Protein AF-A0A8X6IBF6-F1 (afdb_monomer_lite)

Foldseek 3Di:
DQDADPDDDDRPGDPPVVVVCVVPVCPVVVLVVVLVVPPQDDPPPPDPVVRVVSSVVSVVLVVVVVVCVVVVNPDDSVRSVVVVVD

InterPro domains:
  IPR029526 PiggyBac transposable element-derived protein [PF13843] (2-65)

Structure (mmCIF, N/CA/C/O backbone):
data_AF-A0A8X6IBF6-F1
#
_entry.id   AF-A0A8X6IBF6-F1
#
loop_
_atom_site.group_PDB
_atom_site.id
_atom_site.type_symbol
_atom_site.label_atom_id
_atom_site.label_alt_id
_atom_site.label_comp_id
_atom_site.label_asym_id
_atom_site.label_entity_id
_atom_site.label_seq_id
_atom_site.pdbx_PDB_ins_code
_atom_site.Cartn_x
_atom_site.Cartn_y
_atom_site.Cartn_z
_atom_site.occupancy
_atom_site.B_iso_or_equiv
_atom_site.auth_seq_id
_atom_site.auth_comp_id
_atom_site.auth_asym_id
_atom_site.auth_atom_id
_atom_site.pdbx_PDB_model_num
ATOM 1 N N . MET A 1 1 ? 10.128 -8.986 -23.228 1.00 44.31 1 MET A N 1
ATOM 2 C CA . MET A 1 1 ? 8.655 -8.997 -23.330 1.00 44.31 1 MET A CA 1
ATOM 3 C C . MET A 1 1 ? 8.232 -7.889 -24.276 1.00 44.31 1 MET A C 1
ATOM 5 O O . MET A 1 1 ? 8.398 -6.718 -23.951 1.00 44.31 1 MET A O 1
ATOM 9 N N . GLU A 1 2 ? 7.798 -8.265 -25.477 1.00 44.88 2 GLU A N 1
ATOM 10 C CA . GLU A 1 2 ? 7.329 -7.340 -26.511 1.00 44.88 2 GLU A CA 1
ATOM 11 C C . GLU A 1 2 ? 5.863 -6.987 -26.254 1.00 44.88 2 GLU A C 1
ATOM 13 O O . GLU A 1 2 ? 4.990 -7.851 -26.305 1.00 44.88 2 GLU A O 1
ATOM 18 N N . VAL A 1 3 ? 5.579 -5.717 -25.970 1.00 55.53 3 VAL A N 1
ATOM 19 C CA . VAL A 1 3 ? 4.201 -5.229 -25.856 1.00 55.53 3 VAL A CA 1
ATOM 20 C C . VAL A 1 3 ? 3.796 -4.655 -27.213 1.00 55.53 3 VAL A C 1
ATOM 22 O O . VAL A 1 3 ? 4.217 -3.556 -27.575 1.00 55.53 3 VAL A O 1
ATOM 25 N N . LYS A 1 4 ? 3.004 -5.412 -27.983 1.00 44.81 4 LYS A N 1
ATOM 26 C CA . LYS A 1 4 ? 2.458 -4.971 -29.278 1.00 44.81 4 LYS A CA 1
ATOM 27 C C . LYS A 1 4 ? 1.369 -3.914 -29.065 1.00 44.81 4 LYS A C 1
ATOM 29 O O . LYS A 1 4 ? 0.447 -4.113 -28.278 1.00 44.81 4 LYS A O 1
ATOM 34 N N . ALA A 1 5 ? 1.460 -2.796 -29.782 1.00 50.06 5 ALA A N 1
ATOM 35 C CA . ALA A 1 5 ? 0.400 -1.791 -29.835 1.00 50.06 5 ALA A CA 1
ATOM 36 C C . ALA A 1 5 ? -0.704 -2.214 -30.825 1.00 50.06 5 ALA A C 1
ATOM 38 O O . ALA A 1 5 ? -0.418 -2.825 -31.855 1.00 50.06 5 ALA A O 1
ATOM 39 N N . LYS A 1 6 ? -1.970 -1.884 -30.530 1.00 56.56 6 LYS A N 1
ATOM 40 C CA . LYS A 1 6 ? -3.092 -2.098 -31.458 1.00 56.56 6 LYS A CA 1
ATOM 41 C C . LYS A 1 6 ? -3.118 -1.010 -32.546 1.00 56.56 6 LYS A C 1
ATOM 43 O O . LYS A 1 6 ? -3.289 0.159 -32.229 1.00 56.56 6 LYS A O 1
ATOM 48 N N . LYS A 1 7 ? -3.073 -1.498 -33.795 1.00 50.94 7 LYS A N 1
ATOM 49 C CA . LYS A 1 7 ? -3.489 -0.918 -35.091 1.00 50.94 7 LYS A CA 1
ATOM 50 C C . LYS A 1 7 ? -2.628 0.225 -35.672 1.00 50.94 7 LYS A C 1
ATOM 52 O O . LYS A 1 7 ? -2.660 1.344 -35.181 1.00 50.94 7 LYS A O 1
ATOM 57 N N . GLY A 1 8 ? -1.938 -0.082 -36.782 1.00 44.34 8 GLY A N 1
ATOM 58 C CA . GLY A 1 8 ? -1.283 0.880 -37.684 1.00 44.34 8 GLY A CA 1
ATOM 59 C C . GLY A 1 8 ? 0.186 0.566 -38.012 1.00 44.34 8 GLY A C 1
ATOM 60 O O . GLY A 1 8 ? 1.073 1.188 -37.442 1.00 44.34 8 GLY A O 1
ATOM 61 N N . ASP A 1 9 ? 0.426 -0.417 -38.886 1.00 52.53 9 ASP A N 1
ATOM 62 C CA . ASP A 1 9 ? 1.558 -0.601 -39.831 1.00 52.53 9 ASP A CA 1
ATOM 63 C C . ASP A 1 9 ? 3.015 -0.214 -39.506 1.00 52.53 9 ASP A C 1
ATOM 65 O O . ASP A 1 9 ? 3.866 -0.148 -40.387 1.00 52.53 9 ASP A O 1
ATOM 69 N N . SER A 1 10 ? 3.400 -0.077 -38.245 1.00 52.41 10 SER A N 1
ATOM 70 C CA . SER A 1 10 ? 4.812 -0.195 -37.868 1.00 52.41 10 SER A CA 1
ATOM 71 C C . SER A 1 10 ? 4.911 -0.634 -36.419 1.00 52.41 10 SER A C 1
ATOM 73 O O . SER A 1 10 ? 4.409 0.034 -35.514 1.00 52.41 10 SER A O 1
ATOM 75 N N . VAL A 1 11 ? 5.551 -1.780 -36.174 1.00 58.59 11 VAL A N 1
ATOM 76 C CA . VAL A 1 11 ? 5.887 -2.227 -34.817 1.00 58.59 11 VAL A CA 1
ATOM 77 C C . VAL A 1 11 ? 6.956 -1.274 -34.279 1.00 58.59 11 VAL A C 1
ATOM 79 O O . VAL A 1 11 ? 8.151 -1.542 -34.338 1.00 58.59 11 VAL A O 1
ATOM 82 N N . LYS A 1 12 ? 6.534 -0.106 -33.790 1.00 64.44 12 LYS A N 1
ATOM 83 C CA . LYS A 1 12 ? 7.414 0.817 -33.079 1.00 64.44 12 LYS A CA 1
ATOM 84 C C . LYS A 1 12 ? 7.722 0.190 -31.726 1.00 64.44 12 LYS A C 1
ATOM 86 O O . LYS A 1 12 ? 6.891 0.199 -30.817 1.00 64.44 12 LYS A O 1
ATOM 91 N N . LEU A 1 13 ? 8.915 -0.387 -31.614 1.00 77.38 13 LEU A N 1
ATOM 92 C CA . LEU A 1 13 ? 9.463 -0.854 -30.348 1.00 77.38 13 LEU A CA 1
ATOM 93 C C . LEU A 1 13 ? 9.558 0.336 -29.391 1.00 77.38 13 LEU A C 1
ATOM 95 O O . LEU A 1 13 ? 10.346 1.259 -29.591 1.00 77.38 13 LEU A O 1
ATOM 99 N N . LYS A 1 14 ? 8.722 0.325 -28.347 1.00 84.50 14 LYS A N 1
ATOM 100 C CA . LYS A 1 14 ? 8.833 1.296 -27.258 1.00 84.50 14 LYS A CA 1
ATOM 101 C C . LYS A 1 14 ? 10.194 1.102 -26.576 1.00 84.50 14 LYS A C 1
ATOM 103 O O . LYS A 1 14 ? 10.580 -0.047 -26.340 1.00 84.50 14 LYS A O 1
ATOM 108 N N . PRO A 1 15 ? 10.906 2.183 -26.209 1.00 92.94 15 PRO A N 1
ATOM 109 C CA . PRO A 1 15 ? 12.141 2.061 -25.449 1.00 92.94 15 PRO A CA 1
ATOM 110 C C . PRO A 1 15 ? 11.916 1.254 -24.169 1.00 92.94 15 PRO A C 1
ATOM 112 O O . PRO A 1 15 ? 10.880 1.397 -23.512 1.00 92.94 15 PRO A O 1
ATOM 115 N N . LYS A 1 16 ? 12.903 0.440 -23.778 1.00 90.31 16 LYS A N 1
ATOM 116 C CA . LYS A 1 16 ? 12.826 -0.396 -22.566 1.00 90.31 16 LYS A CA 1
ATOM 117 C C . LYS A 1 16 ? 12.464 0.421 -21.321 1.00 90.31 16 LYS A C 1
ATOM 119 O O . LYS A 1 16 ? 11.653 -0.033 -20.523 1.00 90.31 16 LYS A O 1
ATOM 124 N N . ALA A 1 17 ? 12.993 1.641 -21.208 1.00 93.12 17 ALA A N 1
ATOM 125 C CA . ALA A 1 17 ? 12.669 2.570 -20.127 1.00 93.12 17 ALA A CA 1
ATOM 126 C C . ALA A 1 17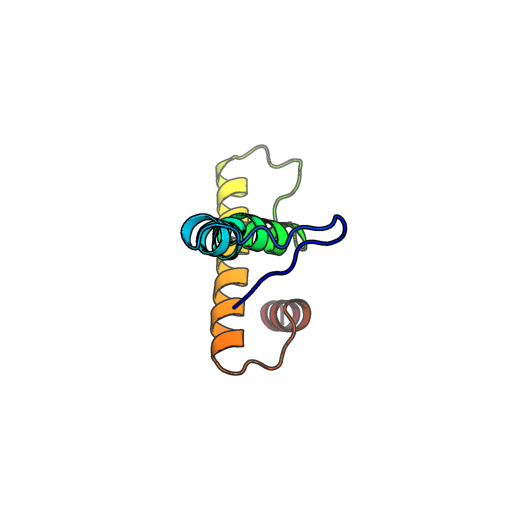 ? 11.167 2.904 -20.062 1.00 93.12 17 ALA A C 1
ATOM 128 O O . ALA A 1 17 ? 10.570 2.856 -18.991 1.00 93.12 17 ALA A O 1
ATOM 129 N N . VAL A 1 18 ? 10.532 3.162 -21.211 1.00 92.38 18 VAL A N 1
ATOM 130 C CA . VAL A 1 18 ? 9.095 3.473 -21.297 1.00 92.38 18 VAL A CA 1
ATOM 131 C C . VAL A 1 18 ? 8.248 2.255 -20.934 1.00 92.38 18 VAL A C 1
ATOM 133 O O . VAL A 1 18 ? 7.223 2.388 -20.270 1.00 92.38 18 VAL A O 1
ATOM 136 N N . VAL A 1 19 ? 8.657 1.057 -21.355 1.00 92.81 19 VAL A N 1
ATOM 137 C CA . VAL A 1 19 ? 7.955 -0.183 -20.986 1.00 92.81 19 VAL A CA 1
ATOM 138 C C . VAL A 1 19 ? 8.064 -0.436 -19.484 1.00 92.81 19 VAL A C 1
ATOM 140 O O . VAL A 1 19 ? 7.053 -0.697 -18.839 1.00 92.81 19 VAL A O 1
ATOM 143 N N . PHE A 1 20 ? 9.266 -0.313 -18.920 1.00 94.00 20 PHE A N 1
AT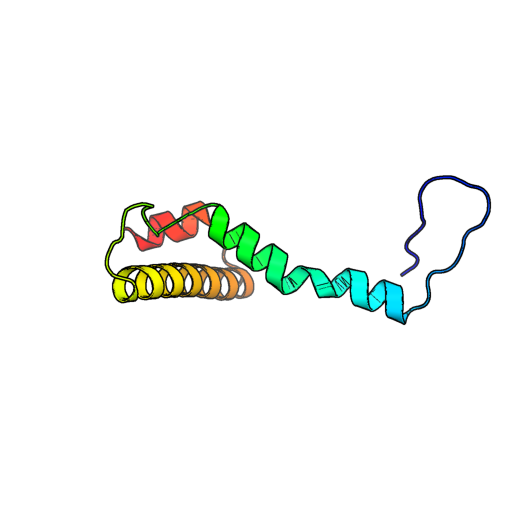OM 144 C CA . PHE A 1 20 ? 9.495 -0.499 -17.490 1.00 94.00 20 PHE A CA 1
ATOM 145 C C . PHE A 1 20 ? 8.681 0.490 -16.652 1.00 94.00 20 PHE A C 1
ATOM 147 O O . PHE A 1 20 ? 7.976 0.065 -15.742 1.00 94.00 20 PHE A O 1
ATOM 154 N N . TYR A 1 21 ? 8.710 1.777 -17.006 1.00 94.69 21 TYR A N 1
ATOM 155 C CA . TYR A 1 21 ? 7.938 2.812 -16.321 1.00 94.69 21 TYR A CA 1
ATOM 156 C C . TYR A 1 21 ? 6.434 2.520 -16.344 1.00 94.69 21 TYR A C 1
ATOM 158 O O . T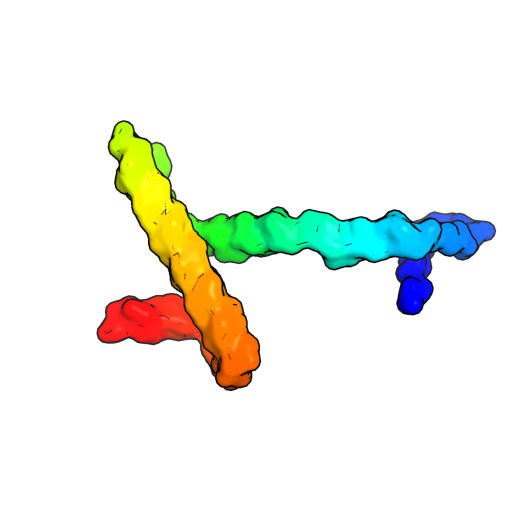YR A 1 21 ? 5.803 2.466 -15.294 1.00 94.69 21 TYR A O 1
ATOM 166 N N . ASN A 1 22 ? 5.862 2.243 -17.520 1.00 93.44 22 ASN A N 1
ATOM 167 C CA . ASN A 1 22 ? 4.427 1.964 -17.629 1.00 93.44 22 ASN A CA 1
ATOM 168 C C . ASN A 1 22 ? 4.000 0.717 -16.839 1.00 93.44 22 ASN A C 1
ATOM 170 O O . ASN A 1 22 ? 2.864 0.644 -16.375 1.00 93.44 22 ASN A O 1
ATOM 174 N N . ASN A 1 23 ? 4.899 -0.258 -16.678 1.00 92.25 23 ASN A N 1
ATOM 175 C CA . ASN A 1 23 ? 4.621 -1.468 -15.910 1.00 92.25 23 ASN A CA 1
ATOM 176 C C . ASN A 1 23 ? 4.647 -1.231 -14.390 1.00 92.25 23 ASN A C 1
ATOM 178 O O . ASN A 1 23 ? 3.963 -1.956 -13.668 1.00 92.25 23 ASN A O 1
ATOM 182 N N . THR A 1 24 ? 5.411 -0.250 -13.897 1.00 93.25 24 THR A N 1
ATOM 183 C CA . THR A 1 24 ? 5.629 -0.030 -12.454 1.00 93.25 24 THR A CA 1
ATOM 184 C C . THR A 1 24 ? 4.913 1.199 -11.893 1.00 93.25 24 THR A C 1
ATOM 186 O O . THR A 1 24 ? 4.549 1.191 -10.718 1.00 93.25 24 THR A O 1
ATOM 189 N N . MET A 1 25 ? 4.649 2.225 -12.710 1.00 94.75 25 MET A N 1
ATOM 190 C CA . MET A 1 25 ? 4.114 3.519 -12.257 1.00 94.75 25 MET A CA 1
ATOM 191 C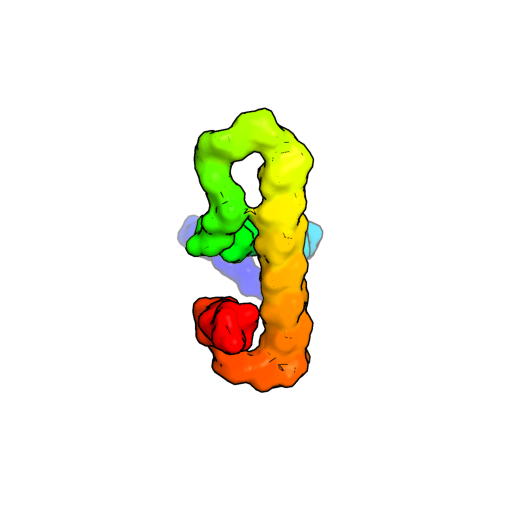 C . MET A 1 25 ? 2.772 3.416 -11.518 1.00 94.75 25 MET A C 1
ATOM 193 O O . MET A 1 25 ? 2.516 4.186 -10.601 1.00 94.75 25 MET A O 1
ATOM 197 N N . GLY A 1 26 ? 1.937 2.433 -11.866 1.00 94.81 26 GLY A N 1
ATOM 198 C CA . GLY A 1 26 ? 0.592 2.281 -11.304 1.00 94.81 26 GLY A CA 1
ATOM 199 C C . GLY A 1 26 ? 0.536 1.667 -9.903 1.00 94.81 26 GLY A C 1
ATOM 200 O O . GLY A 1 26 ? -0.552 1.332 -9.449 1.00 94.81 26 GLY A O 1
ATOM 201 N N . GLY A 1 27 ? 1.670 1.445 -9.229 1.00 93.12 27 GLY A N 1
ATOM 202 C CA . GLY A 1 27 ? 1.688 0.827 -7.899 1.00 93.12 27 GLY A CA 1
ATOM 203 C C . GLY A 1 27 ? 0.852 1.597 -6.869 1.00 93.12 27 GLY A C 1
ATOM 204 O O . GLY A 1 27 ? 0.021 0.998 -6.187 1.00 93.12 27 GLY A O 1
ATOM 205 N N . VAL A 1 28 ? 1.030 2.921 -6.810 1.00 92.69 28 VAL A N 1
ATOM 206 C CA . VAL A 1 28 ? 0.307 3.798 -5.872 1.00 92.69 28 VAL A CA 1
ATOM 207 C C . VAL A 1 28 ? -1.177 3.863 -6.230 1.00 92.69 28 VAL A C 1
ATOM 209 O O . VAL A 1 28 ? -2.011 3.528 -5.392 1.00 92.69 28 VAL A O 1
ATOM 212 N N . ASP A 1 29 ? -1.504 4.156 -7.492 1.00 94.25 29 ASP A N 1
ATOM 213 C CA . ASP A 1 29 ? -2.894 4.262 -7.959 1.00 94.25 29 ASP A CA 1
ATOM 214 C C . ASP A 1 29 ? -3.693 2.978 -7.711 1.00 94.25 29 ASP A C 1
ATOM 216 O O . ASP A 1 29 ? -4.852 3.026 -7.301 1.00 94.25 29 ASP A O 1
ATOM 220 N N . ARG A 1 30 ? -3.071 1.807 -7.908 1.00 92.00 30 ARG A N 1
ATOM 221 C CA . ARG A 1 30 ? -3.705 0.513 -7.619 1.00 92.00 30 ARG A CA 1
ATOM 222 C C . ARG A 1 30 ? -3.967 0.339 -6.128 1.00 92.00 30 ARG A C 1
ATOM 224 O O . ARG A 1 30 ? -5.050 -0.110 -5.767 1.00 92.00 30 ARG A O 1
ATOM 231 N N . SER A 1 31 ? -3.016 0.702 -5.262 1.00 90.81 31 SER A N 1
ATOM 232 C CA . SER A 1 31 ? -3.235 0.642 -3.811 1.00 90.81 31 SER A CA 1
ATOM 233 C C . SER A 1 31 ? -4.340 1.598 -3.352 1.00 90.81 31 SER A C 1
ATOM 235 O O . SER A 1 31 ? -5.205 1.197 -2.572 1.00 90.81 31 SER A O 1
ATOM 237 N N . ASP A 1 32 ? -4.393 2.810 -3.904 1.00 91.00 32 ASP A N 1
ATOM 238 C CA . ASP A 1 32 ? -5.443 3.785 -3.603 1.00 91.00 32 ASP A CA 1
ATOM 239 C C . ASP A 1 32 ? -6.810 3.310 -4.107 1.00 91.00 32 ASP A C 1
ATOM 241 O O . ASP A 1 32 ? -7.811 3.405 -3.388 1.00 91.00 32 ASP A O 1
ATOM 245 N N . GLN A 1 33 ? -6.855 2.698 -5.294 1.00 91.19 33 GLN A N 1
ATOM 246 C CA . GLN A 1 33 ? -8.056 2.053 -5.816 1.00 91.19 33 GLN A CA 1
ATOM 247 C C . GLN A 1 33 ? -8.529 0.927 -4.881 1.00 91.19 33 GLN A C 1
ATOM 249 O O . GLN A 1 33 ? -9.711 0.883 -4.533 1.00 91.19 33 GLN A O 1
ATOM 254 N N . CYS A 1 34 ? -7.624 0.067 -4.400 1.00 90.69 34 CYS A N 1
ATOM 255 C CA . CYS A 1 34 ? -7.939 -0.999 -3.444 1.00 90.69 34 CYS A CA 1
ATOM 256 C C . CYS A 1 34 ? -8.542 -0.462 -2.134 1.00 90.69 34 CYS A C 1
ATOM 258 O O . CYS A 1 34 ? -9.518 -1.022 -1.623 1.00 90.69 34 CYS A O 1
ATOM 260 N N . LEU A 1 35 ? -8.010 0.649 -1.618 1.00 88.75 35 LEU A N 1
ATOM 261 C CA . LEU A 1 35 ? -8.526 1.318 -0.420 1.00 88.75 35 LEU A CA 1
ATOM 262 C C . LEU A 1 35 ? -9.889 1.983 -0.656 1.00 88.75 35 LEU A C 1
ATOM 264 O O . LEU A 1 35 ? -10.706 2.034 0.270 1.00 88.75 35 LEU A O 1
ATOM 268 N N . SER A 1 36 ? -10.148 2.465 -1.875 1.00 87.38 36 SER A N 1
ATOM 269 C CA . SER A 1 36 ? -11.402 3.134 -2.240 1.00 87.38 36 SER A CA 1
ATOM 270 C C . SER A 1 36 ? -12.621 2.204 -2.243 1.00 87.38 36 SER A C 1
ATOM 272 O O . SER A 1 36 ? -13.727 2.671 -1.980 1.00 87.38 36 SER A O 1
ATOM 274 N N . TYR A 1 37 ? -12.434 0.893 -2.458 1.00 86.75 37 TYR A N 1
ATOM 275 C CA . TYR A 1 37 ? -13.535 -0.081 -2.451 1.00 86.75 37 TYR A CA 1
ATOM 276 C C . TYR A 1 37 ? -14.202 -0.235 -1.076 1.00 86.75 37 TYR A C 1
ATOM 278 O O . TYR A 1 37 ? -15.382 -0.569 -1.004 1.00 86.75 37 TYR A O 1
ATOM 286 N N . TYR A 1 38 ? -13.469 0.025 0.012 1.00 84.19 38 TYR A N 1
ATOM 287 C CA . TYR A 1 38 ? -13.962 -0.117 1.388 1.00 84.19 38 TYR A CA 1
ATOM 288 C C . TYR A 1 38 ? -13.666 1.155 2.193 1.00 84.19 38 TYR A C 1
ATOM 290 O O . TYR A 1 38 ? -12.779 1.157 3.055 1.00 84.19 38 TYR A O 1
ATOM 298 N N . PRO A 1 39 ? -14.372 2.268 1.920 1.00 80.06 39 PRO A N 1
ATOM 299 C CA . PRO A 1 39 ? -14.085 3.543 2.558 1.00 80.06 39 PRO A CA 1
ATOM 300 C C . PRO A 1 39 ? -14.456 3.507 4.049 1.00 80.06 39 PRO A C 1
ATOM 302 O O . PRO A 1 39 ? -15.614 3.350 4.427 1.00 80.06 39 PRO A O 1
ATOM 305 N N . VAL A 1 40 ? -13.459 3.691 4.920 1.00 74.38 40 VAL A N 1
ATOM 306 C CA . VAL A 1 40 ? -13.640 3.705 6.391 1.00 74.38 40 VAL A CA 1
ATOM 307 C C . VAL A 1 40 ? -13.960 5.114 6.922 1.00 74.38 40 VAL A C 1
ATOM 309 O O . VAL A 1 40 ? -14.537 5.280 8.006 1.00 74.38 40 VAL A O 1
ATOM 312 N N . ALA A 1 41 ? -13.582 6.154 6.172 1.00 70.62 41 ALA A N 1
ATOM 313 C CA . ALA A 1 41 ? -13.837 7.549 6.519 1.00 70.62 41 ALA A CA 1
ATOM 314 C C . ALA A 1 41 ? -15.272 7.953 6.142 1.00 70.62 41 ALA A C 1
ATOM 316 O O . ALA A 1 41 ? -15.720 7.709 5.026 1.00 70.62 41 ALA A O 1
ATOM 317 N N . ARG A 1 42 ? -15.992 8.602 7.066 1.00 71.62 42 ARG A N 1
ATOM 318 C CA . ARG A 1 42 ? -17.324 9.172 6.793 1.00 71.62 42 ARG A CA 1
ATOM 319 C C . ARG A 1 42 ? -17.175 10.634 6.368 1.00 71.62 42 ARG A C 1
ATOM 321 O O . ARG A 1 42 ? -16.427 11.376 7.007 1.00 71.62 42 ARG A O 1
ATOM 328 N N . ASN A 1 43 ? -17.943 11.063 5.363 1.00 61.62 43 ASN A N 1
ATOM 329 C CA . ASN A 1 43 ? -17.877 12.404 4.752 1.00 61.62 43 ASN A CA 1
ATOM 330 C C . ASN A 1 43 ? -18.035 13.580 5.744 1.00 61.62 43 ASN A C 1
ATOM 332 O O . ASN A 1 43 ? -17.621 14.692 5.444 1.00 61.62 43 ASN A O 1
ATOM 336 N N . GLN A 1 44 ? -18.578 13.347 6.945 1.00 62.94 44 GLN A N 1
ATOM 337 C CA . GLN A 1 44 ? -18.836 14.376 7.964 1.00 62.94 44 GLN A CA 1
ATOM 338 C C . GLN A 1 44 ? -17.877 14.343 9.174 1.00 62.94 44 GLN A C 1
ATOM 340 O O . GLN A 1 44 ? -18.240 14.745 10.282 1.00 62.94 44 GLN A O 1
ATOM 345 N N . GLN A 1 45 ? -16.635 13.872 9.025 1.00 64.81 45 GLN A N 1
ATOM 346 C CA . GLN A 1 45 ? -15.667 13.958 10.127 1.00 64.81 45 GLN A CA 1
ATOM 347 C C . GLN A 1 45 ? -15.058 15.361 10.255 1.00 64.81 45 GLN A C 1
ATOM 349 O O . GLN A 1 45 ? -14.020 15.654 9.674 1.00 64.81 45 GLN A O 1
ATOM 354 N N . ARG A 1 46 ? -15.653 16.196 11.121 1.00 67.38 46 ARG A N 1
ATOM 355 C CA . ARG A 1 46 ? -15.118 17.526 11.493 1.00 67.38 46 ARG A CA 1
ATOM 356 C C . ARG A 1 46 ? -13.720 17.493 12.131 1.00 67.38 46 ARG A C 1
ATOM 358 O O . ARG A 1 46 ? -13.034 18.504 12.143 1.00 67.38 46 ARG A O 1
ATOM 365 N N . ARG A 1 47 ? -13.294 16.355 12.696 1.00 81.31 47 ARG A N 1
ATOM 366 C CA . ARG A 1 47 ? -11.990 16.214 13.370 1.00 81.31 47 ARG A CA 1
ATOM 367 C C . ARG A 1 47 ? -10.984 15.509 12.462 1.00 81.31 47 ARG A C 1
ATOM 369 O O . ARG A 1 47 ? -11.067 14.291 12.295 1.00 81.31 47 ARG A O 1
ATOM 376 N N . TYR A 1 48 ? -10.009 16.263 11.956 1.00 83.06 48 TYR A N 1
ATOM 377 C CA . TYR A 1 48 ? -8.951 15.784 11.059 1.00 83.06 48 TYR A CA 1
ATOM 378 C C . TYR A 1 48 ? -8.183 14.572 11.615 1.00 83.06 48 TYR A C 1
ATOM 380 O O . TYR A 1 48 ? -8.011 13.582 10.908 1.00 83.06 48 TYR A O 1
ATOM 388 N N . CYS A 1 49 ? -7.853 14.559 12.912 1.00 86.94 49 CYS A N 1
ATOM 389 C CA . CYS A 1 49 ? -7.161 13.423 13.539 1.00 86.94 49 CYS A CA 1
ATOM 390 C C . CYS A 1 49 ? -7.945 12.107 13.400 1.00 86.94 49 CYS A C 1
ATOM 392 O O . CYS A 1 49 ? -7.369 11.058 13.129 1.00 86.94 49 CYS A O 1
ATOM 394 N N . LYS A 1 50 ? -9.281 12.157 13.512 1.00 85.12 50 LYS A N 1
ATOM 395 C CA . LYS A 1 50 ? -10.130 10.968 13.338 1.00 85.12 50 LYS A CA 1
ATOM 396 C C . LYS A 1 50 ? -10.212 10.522 11.873 1.00 85.12 50 LYS A C 1
ATOM 398 O O . LYS A 1 50 ? -10.526 9.359 11.627 1.00 85.12 50 LYS A O 1
ATOM 403 N N . LYS A 1 51 ? -9.998 11.432 10.916 1.00 85.31 51 LYS A N 1
ATOM 404 C CA . LYS A 1 51 ? -9.927 11.116 9.482 1.00 85.31 51 LYS A CA 1
ATOM 405 C C . LYS A 1 51 ? -8.617 10.391 9.173 1.00 85.31 51 LYS A C 1
ATOM 407 O O . LYS A 1 51 ? -8.669 9.311 8.592 1.00 85.31 51 LYS A O 1
ATOM 412 N N . ILE A 1 52 ? -7.481 10.924 9.640 1.00 88.44 52 ILE A N 1
ATOM 413 C CA . ILE A 1 52 ? -6.168 10.272 9.493 1.00 88.44 52 ILE A CA 1
ATOM 414 C C . ILE A 1 52 ? -6.180 8.890 10.138 1.00 88.44 52 ILE A C 1
ATOM 416 O O . ILE A 1 52 ? -5.828 7.918 9.483 1.00 88.44 52 ILE A O 1
ATOM 420 N N . PHE A 1 53 ? -6.641 8.779 11.388 1.00 90.25 53 PHE A N 1
ATOM 421 C CA . PHE A 1 53 ? -6.672 7.498 12.096 1.00 90.25 53 PHE A CA 1
ATOM 422 C C . PHE A 1 53 ? -7.410 6.408 11.304 1.00 90.25 53 PHE A C 1
ATOM 424 O O . PHE A 1 53 ? -6.914 5.297 11.161 1.00 90.25 53 PHE A O 1
ATOM 431 N N . ARG A 1 54 ? -8.574 6.732 10.729 1.00 88.00 54 ARG A N 1
ATOM 432 C CA . ARG A 1 54 ? -9.349 5.785 9.911 1.00 88.00 54 ARG A CA 1
ATOM 433 C C . ARG A 1 54 ? -8.675 5.448 8.587 1.00 88.00 54 ARG A C 1
ATOM 435 O O . ARG A 1 54 ? -8.807 4.323 8.119 1.00 88.00 54 ARG A O 1
ATOM 442 N N . HIS A 1 55 ? -7.985 6.411 7.981 1.00 89.38 55 HIS A N 1
ATOM 443 C CA . HIS A 1 55 ? -7.212 6.171 6.769 1.00 89.38 55 HIS A CA 1
ATOM 444 C C . HIS A 1 55 ? -6.047 5.212 7.042 1.00 89.38 55 HIS A C 1
ATOM 446 O O . HIS A 1 55 ? -5.923 4.206 6.348 1.00 89.38 55 HIS A O 1
ATOM 452 N N . LEU A 1 56 ? -5.283 5.458 8.112 1.00 92.38 56 LEU A N 1
ATOM 453 C CA . LEU A 1 56 ? -4.218 4.564 8.570 1.00 92.38 56 LEU A CA 1
ATOM 454 C C . LEU A 1 56 ? -4.761 3.174 8.904 1.00 92.38 56 LEU A C 1
ATOM 456 O O . LEU A 1 56 ? -4.180 2.178 8.494 1.00 92.38 56 LEU A O 1
ATOM 460 N N . LEU A 1 57 ? -5.913 3.089 9.575 1.00 92.25 57 LEU A N 1
ATOM 461 C CA . LEU A 1 57 ? -6.559 1.807 9.857 1.00 92.25 57 LEU A CA 1
ATOM 462 C C . LEU A 1 57 ? -6.894 1.039 8.569 1.00 92.25 57 LEU A C 1
ATOM 464 O O . LEU A 1 57 ? -6.653 -0.162 8.494 1.00 92.25 57 LEU A O 1
ATOM 468 N N . ASN A 1 58 ? -7.406 1.718 7.537 1.00 91.00 58 ASN A N 1
ATOM 469 C CA . ASN A 1 58 ? -7.705 1.074 6.257 1.00 91.00 58 ASN A CA 1
ATOM 470 C C . ASN A 1 58 ? -6.429 0.583 5.549 1.00 91.00 58 ASN A C 1
ATOM 472 O O . ASN A 1 58 ? -6.423 -0.516 4.998 1.00 91.00 58 ASN A O 1
ATOM 476 N N . GLN A 1 59 ? -5.345 1.365 5.609 1.00 93.12 59 GLN A N 1
ATOM 477 C CA . GLN A 1 59 ? -4.032 0.967 5.090 1.00 93.12 59 GLN A CA 1
ATOM 478 C C . GLN A 1 59 ? -3.455 -0.241 5.833 1.00 93.12 59 GLN A C 1
ATOM 480 O O . GLN A 1 59 ? -2.937 -1.150 5.193 1.00 93.12 59 GLN A O 1
ATOM 485 N N . ILE A 1 60 ? -3.579 -0.286 7.164 1.00 94.62 60 ILE A N 1
ATOM 486 C CA . ILE A 1 60 ? -3.135 -1.427 7.976 1.00 94.62 60 ILE A CA 1
ATOM 487 C C . ILE A 1 60 ? -3.859 -2.699 7.533 1.00 94.62 60 ILE A C 1
ATOM 489 O O . ILE A 1 60 ? -3.200 -3.688 7.234 1.00 94.62 60 ILE A O 1
ATOM 493 N N . VAL A 1 61 ? -5.191 -2.661 7.409 1.00 93.88 61 VAL A N 1
ATOM 494 C CA . VAL A 1 61 ? -5.983 -3.825 6.969 1.00 93.88 61 VAL A CA 1
ATOM 495 C C . VAL A 1 61 ? -5.558 -4.299 5.578 1.00 93.88 61 VAL A C 1
ATOM 497 O O . VAL A 1 61 ? -5.394 -5.500 5.367 1.00 93.88 61 VAL A O 1
ATOM 500 N N . TRP A 1 62 ? -5.340 -3.372 4.641 1.00 93.56 62 TRP A N 1
ATOM 501 C CA . TRP A 1 62 ? -4.860 -3.713 3.302 1.00 93.56 62 TRP A CA 1
ATOM 502 C C . TRP A 1 62 ? -3.464 -4.348 3.330 1.00 93.56 62 TRP A C 1
ATOM 504 O O . TRP A 1 62 ? -3.248 -5.390 2.719 1.00 93.56 62 TRP A O 1
ATOM 514 N N . ASN A 1 63 ? -2.527 -3.778 4.087 1.00 94.12 63 ASN A N 1
ATOM 515 C CA . ASN A 1 63 ? -1.173 -4.318 4.205 1.00 94.12 63 ASN A CA 1
ATOM 516 C C . ASN A 1 63 ? -1.165 -5.705 4.862 1.00 94.12 63 ASN A C 1
ATOM 518 O O . ASN A 1 63 ? -0.445 -6.594 4.407 1.00 94.12 63 ASN A O 1
ATOM 522 N N . SER A 1 64 ? -1.989 -5.919 5.890 1.00 94.81 64 SER A N 1
ATOM 523 C CA . SER A 1 64 ? -2.182 -7.237 6.500 1.00 94.81 64 SER A CA 1
ATOM 524 C C . SER A 1 64 ? -2.732 -8.248 5.495 1.00 94.81 64 SER A C 1
ATOM 526 O O . SER A 1 64 ? -2.248 -9.377 5.456 1.00 94.81 64 SER A O 1
ATOM 528 N N . PHE A 1 65 ? -3.684 -7.840 4.650 1.00 94.69 65 PHE A N 1
ATOM 529 C CA . PHE A 1 65 ? -4.202 -8.686 3.576 1.00 94.69 65 PHE A CA 1
ATOM 530 C C . PHE A 1 65 ? -3.118 -9.047 2.550 1.00 94.69 65 PHE A C 1
ATOM 532 O O . PHE A 1 65 ? -2.979 -10.215 2.212 1.00 94.69 65 PHE A O 1
ATOM 539 N N . VAL A 1 66 ? -2.292 -8.089 2.118 1.00 94.06 66 VAL A N 1
ATOM 540 C CA . VAL A 1 66 ? -1.179 -8.351 1.184 1.00 94.06 66 VAL A CA 1
ATOM 541 C C . VAL A 1 66 ? -0.167 -9.342 1.771 1.00 94.06 66 VAL A C 1
ATOM 543 O O . VAL A 1 66 ? 0.358 -10.189 1.052 1.00 94.06 66 VAL A O 1
ATOM 546 N N . ILE A 1 67 ? 0.130 -9.257 3.072 1.00 95.81 67 ILE A N 1
ATOM 547 C CA . ILE A 1 67 ? 0.999 -10.234 3.750 1.00 95.81 67 ILE A CA 1
ATOM 548 C C . ILE A 1 67 ? 0.325 -11.608 3.802 1.00 95.81 67 ILE A C 1
ATOM 550 O O . ILE A 1 67 ? 0.976 -12.617 3.549 1.00 95.81 67 ILE A O 1
ATOM 554 N N . PHE A 1 68 ? -0.969 -11.654 4.116 1.00 95.19 68 PHE A N 1
ATOM 555 C CA . PHE A 1 68 ? -1.746 -12.890 4.137 1.00 95.19 68 PHE A CA 1
ATOM 556 C C . PHE A 1 68 ? -1.778 -13.571 2.761 1.00 95.19 68 PHE A C 1
ATOM 558 O O . PHE A 1 68 ? -1.500 -14.762 2.672 1.00 95.19 68 PHE A O 1
ATOM 565 N N . GLU A 1 69 ? -2.030 -12.819 1.691 1.00 94.56 69 GLU A N 1
ATOM 566 C CA . GLU A 1 69 ? -2.020 -13.313 0.308 1.00 94.56 69 GLU A CA 1
ATOM 567 C C . GLU A 1 69 ? -0.642 -13.863 -0.090 1.00 94.56 69 GLU A C 1
ATOM 569 O O . GLU A 1 69 ? -0.551 -14.918 -0.710 1.00 94.56 69 GLU A O 1
ATOM 574 N N . LYS A 1 70 ? 0.446 -13.203 0.330 1.00 94.69 70 LYS A N 1
ATOM 575 C CA . LYS A 1 70 ? 1.821 -13.686 0.104 1.00 94.69 70 LYS A CA 1
ATOM 576 C C . LYS A 1 70 ? 2.164 -14.974 0.854 1.00 94.69 70 LYS A C 1
ATOM 578 O O . LYS A 1 70 ? 3.104 -15.649 0.453 1.00 94.69 70 LYS A O 1
ATOM 583 N N . ASN A 1 71 ? 1.442 -15.288 1.926 1.00 94.88 71 ASN A N 1
ATOM 584 C CA . ASN A 1 71 ? 1.606 -16.510 2.713 1.00 94.88 71 ASN A CA 1
ATOM 585 C C . ASN A 1 71 ? 0.558 -17.572 2.320 1.00 94.88 71 ASN A C 1
ATOM 587 O O . ASN A 1 71 ? 0.031 -18.265 3.189 1.00 94.88 71 ASN A O 1
ATOM 591 N N . ASP A 1 72 ? 0.215 -17.650 1.029 1.00 91.50 72 ASP A N 1
ATOM 592 C CA . ASP A 1 72 ? -0.752 -18.598 0.450 1.00 91.50 72 ASP A CA 1
ATOM 593 C C . ASP A 1 72 ? -2.160 -18.524 1.073 1.00 91.50 72 ASP A C 1
ATOM 595 O O . ASP A 1 72 ? -2.894 -19.510 1.193 1.00 91.50 72 ASP A O 1
ATOM 599 N N . GLY A 1 73 ? -2.560 -17.318 1.479 1.00 88.56 73 GLY A N 1
ATOM 600 C CA . GLY A 1 73 ? -3.882 -17.042 2.016 1.00 88.56 73 GLY A CA 1
ATOM 601 C C . GLY A 1 73 ? -5.002 -17.290 0.999 1.00 88.56 73 GLY A C 1
ATOM 602 O O . GLY A 1 73 ? -5.004 -16.740 -0.096 1.00 88.56 73 GLY A O 1
ATOM 603 N N . ILE A 1 74 ? -6.005 -18.083 1.387 1.00 89.06 74 ILE A N 1
ATOM 604 C CA . ILE A 1 74 ? -7.072 -18.559 0.481 1.00 89.06 74 ILE A CA 1
ATOM 605 C C . ILE A 1 74 ? -8.238 -17.556 0.362 1.00 89.06 74 ILE A C 1
ATOM 607 O O . ILE A 1 74 ? -9.047 -17.616 -0.563 1.00 89.06 74 ILE A O 1
ATOM 611 N N . PHE A 1 75 ? -8.373 -16.627 1.312 1.00 87.62 75 PHE A N 1
ATOM 612 C CA . PHE A 1 75 ? -9.505 -15.701 1.333 1.00 87.62 75 PHE A CA 1
ATOM 613 C C . PHE A 1 75 ? -9.331 -14.537 0.359 1.00 87.62 75 PHE A C 1
ATOM 615 O O . PHE A 1 75 ? -8.300 -13.875 0.342 1.00 87.62 75 PHE A O 1
ATOM 622 N N . ASN A 1 76 ? -10.413 -14.188 -0.340 1.00 89.12 76 ASN A N 1
ATOM 623 C CA . ASN A 1 76 ? -10.535 -12.892 -1.006 1.00 89.12 76 ASN A CA 1
ATOM 624 C C . ASN A 1 76 ? -10.558 -11.760 0.037 1.00 89.12 76 ASN A C 1
ATOM 626 O O . ASN A 1 76 ? -10.971 -11.972 1.17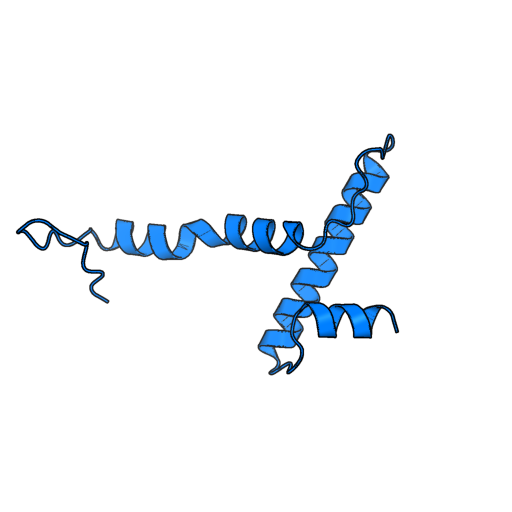8 1.00 89.12 76 ASN A O 1
ATOM 630 N N . HIS A 1 77 ? -10.221 -10.530 -0.364 1.00 89.38 77 HIS A N 1
ATOM 631 C CA . HIS A 1 77 ? -10.153 -9.376 0.547 1.00 89.38 77 HIS A CA 1
ATOM 632 C C . HIS A 1 77 ? -11.428 -9.177 1.399 1.00 89.38 77 HIS A C 1
ATOM 634 O O . HIS A 1 77 ? -11.326 -8.872 2.583 1.00 89.38 77 HIS A O 1
ATOM 640 N N . ILE A 1 78 ? -12.628 -9.416 0.847 1.00 90.31 78 ILE A N 1
ATOM 641 C CA . ILE A 1 78 ? -13.890 -9.371 1.617 1.00 90.31 78 ILE A CA 1
ATOM 642 C C . ILE A 1 78 ? -13.917 -10.451 2.700 1.00 90.31 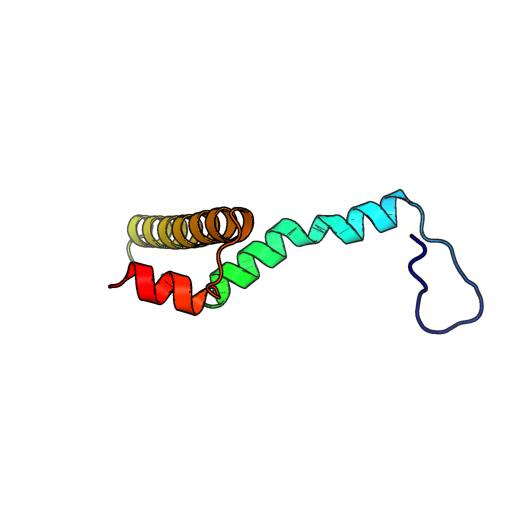78 ILE A C 1
ATOM 644 O O . ILE A 1 78 ? -14.216 -10.149 3.850 1.00 90.31 78 ILE A O 1
ATOM 648 N N . GLY A 1 79 ? -13.591 -11.697 2.346 1.00 92.44 79 GLY A N 1
ATOM 649 C CA . GLY A 1 79 ? -13.573 -12.818 3.288 1.00 92.44 79 GLY A CA 1
ATOM 650 C C . GLY A 1 79 ? -12.558 -12.601 4.409 1.00 92.44 79 GLY A C 1
ATOM 651 O O . GLY A 1 79 ? -12.874 -12.811 5.576 1.00 92.44 79 GLY A O 1
ATOM 652 N N . PHE A 1 80 ? -11.380 -12.072 4.067 1.00 93.06 80 PHE A N 1
ATOM 653 C CA . PHE A 1 80 ? -10.369 -11.671 5.042 1.00 93.06 80 PHE A CA 1
ATOM 654 C C . PHE A 1 80 ? -10.897 -10.603 6.013 1.00 93.06 80 PHE A C 1
ATOM 656 O O . PHE A 1 80 ? -10.723 -10.724 7.223 1.00 93.06 80 PHE A O 1
ATOM 663 N N . ARG A 1 81 ? -11.597 -9.580 5.505 1.00 91.81 81 ARG A N 1
ATOM 664 C CA . ARG A 1 81 ? -12.189 -8.524 6.343 1.00 91.81 81 ARG A CA 1
ATOM 665 C C . ARG A 1 81 ? -13.331 -9.027 7.221 1.00 91.81 81 ARG A C 1
ATOM 667 O O . ARG A 1 81 ? -13.427 -8.581 8.356 1.00 91.81 81 ARG A O 1
ATOM 674 N N . MET A 1 82 ? -14.176 -9.931 6.727 1.00 92.75 82 MET A N 1
ATOM 675 C CA . MET A 1 82 ? -15.246 -10.530 7.535 1.00 92.75 82 MET A CA 1
ATOM 676 C C . MET A 1 82 ? -14.666 -11.298 8.723 1.00 92.75 82 MET A C 1
ATOM 678 O O . MET A 1 82 ? -15.121 -11.107 9.844 1.00 92.75 82 MET A O 1
ATOM 682 N N . LYS A 1 83 ? -13.596 -12.066 8.496 1.00 92.75 83 LYS A N 1
ATOM 683 C CA . LYS A 1 83 ? -12.890 -12.804 9.550 1.00 92.75 83 LYS A CA 1
ATOM 684 C C . LYS A 1 83 ? -12.148 -11.908 10.552 1.00 92.75 83 LYS A C 1
ATOM 686 O O . LYS A 1 83 ? -11.850 -12.342 11.650 1.00 92.75 83 LYS A O 1
ATOM 691 N N . LEU A 1 84 ? -11.821 -10.673 10.170 1.00 90.81 84 LEU A N 1
ATOM 692 C CA . LEU A 1 84 ? -11.254 -9.663 11.073 1.00 90.81 84 LEU A CA 1
ATOM 693 C C . LEU A 1 84 ? -12.297 -9.034 12.009 1.00 90.81 84 LEU A C 1
ATOM 695 O O . LEU A 1 84 ? -11.915 -8.395 12.986 1.00 90.81 84 LEU A O 1
ATOM 699 N N . ILE A 1 85 ? -13.580 -9.101 11.641 1.00 89.25 85 ILE A N 1
ATOM 700 C CA . ILE A 1 85 ? -14.692 -8.523 12.408 1.00 89.25 85 ILE A CA 1
ATOM 701 C C . ILE A 1 85 ? -15.276 -9.550 13.385 1.00 89.25 85 ILE A C 1
ATOM 703 O O . ILE A 1 85 ? -15.790 -9.145 14.426 1.00 89.25 85 ILE A O 1
ATOM 707 N N . GLU A 1 86 ? -15.220 -10.833 13.020 1.00 80.56 86 GLU A N 1
ATOM 708 C CA . GLU A 1 86 ? -15.528 -11.976 13.890 1.00 80.56 86 GLU A CA 1
ATOM 709 C C . GLU A 1 86 ? -14.585 -12.041 15.101 1.00 80.56 86 GLU A C 1
ATOM 711 O O . GLU A 1 86 ? -15.109 -12.231 16.222 1.00 80.56 86 GLU A O 1
#

pLDDT: mean 83.33, std 14.89, range [44.31, 95.81]

Organism: NCBI:txid2747483

Sequence (86 aa):
MEVKAKKGDSVKLKPKAVVFYNNTMGGVDRSDQCLSYYPVARNQQRRYCKKIFRHLLNQIVWNSFVIFEKNDGIFNHIGFRMKLIE

Radius of gyration: 19.08 Å; chains: 1; bounding box: 32×36×54 Å

Secondary structure (DSSP, 8-state):
---PPSSSS------HHHHHHHHHTTHHHHHHHHHHTS--S-TT---HHHHHHHHHHHHHHHHHHHHHHHTT--S-HHHHHHHHH-